Protein AF-A0A6G1RKK7-F1 (afdb_monomer_lite)

Secondary structure (DSSP, 8-state):
--TTHHHHHTTS---------------TTTHHHHHHHIIIIIIHHHHHHHHHHHHHTHHHHTT--HHHHHHHHHHHHHHHHHHHHHTSS---PPPP------------------------------TTGGG------------

Structure (mmCIF, N/CA/C/O backbone):
data_AF-A0A6G1RKK7-F1
#
_entry.id   AF-A0A6G1RKK7-F1
#
loop_
_atom_site.group_PDB
_atom_site.id
_atom_site.type_symbol
_atom_site.label_atom_id
_atom_site.label_alt_id
_atom_site.label_comp_id
_atom_site.label_asym_id
_atom_site.label_entity_id
_atom_site.label_seq_id
_atom_site.pdbx_PDB_ins_code
_atom_site.Cartn_x
_atom_site.Cartn_y
_atom_site.Cartn_z
_atom_site.occupancy
_atom_site.B_iso_or_equiv
_atom_site.auth_seq_id
_atom_site.auth_comp_id
_atom_site.auth_asym_id
_atom_site.auth_atom_id
_atom_site.pdbx_PDB_model_num
ATOM 1 N N . LEU A 1 1 ? -3.172 -19.083 5.653 1.00 78.69 1 LEU A N 1
ATOM 2 C CA . LEU A 1 1 ? -4.487 -19.683 5.349 1.00 78.69 1 LEU A CA 1
ATOM 3 C C . LEU A 1 1 ? -4.222 -21.003 4.643 1.00 78.69 1 LEU A C 1
ATOM 5 O O . LEU A 1 1 ? -3.331 -21.016 3.799 1.00 78.69 1 LEU A O 1
ATOM 9 N N . GLY A 1 2 ? -4.874 -22.088 5.069 1.00 88.50 2 GLY A N 1
ATOM 10 C CA . GLY A 1 2 ? -4.795 -23.386 4.382 1.00 88.50 2 GLY A CA 1
ATOM 11 C C . GLY A 1 2 ? -5.590 -23.373 3.076 1.00 88.50 2 GLY A C 1
ATOM 12 O O . GLY A 1 2 ? -6.233 -22.369 2.778 1.00 88.50 2 GLY A O 1
ATOM 13 N N . ASP A 1 3 ? -5.554 -24.461 2.313 1.00 91.81 3 ASP A N 1
ATOM 14 C CA . ASP A 1 3 ? -6.198 -24.518 0.993 1.00 91.81 3 ASP A CA 1
ATOM 15 C C . ASP A 1 3 ? -7.738 -24.420 1.070 1.00 91.81 3 ASP A C 1
ATOM 17 O O . ASP A 1 3 ? -8.344 -23.758 0.230 1.00 91.81 3 ASP A O 1
ATOM 21 N N . ASP A 1 4 ? -8.354 -24.915 2.151 1.00 89.75 4 ASP A N 1
ATOM 22 C CA . ASP A 1 4 ? -9.816 -24.907 2.374 1.00 89.75 4 ASP A CA 1
ATOM 23 C C . ASP A 1 4 ? -10.342 -23.599 3.008 1.00 89.75 4 ASP A C 1
ATOM 25 O O . ASP A 1 4 ? -11.423 -23.545 3.598 1.00 89.75 4 ASP A O 1
ATOM 29 N N . TRP A 1 5 ? -9.564 -22.513 2.955 1.00 89.19 5 TRP A N 1
ATOM 30 C CA . TRP A 1 5 ? -9.901 -21.267 3.656 1.00 89.19 5 TRP A CA 1
ATOM 31 C C . TRP A 1 5 ? -11.217 -20.630 3.191 1.00 89.19 5 TRP A C 1
ATOM 33 O O . TRP A 1 5 ? -11.853 -19.934 3.980 1.00 89.19 5 TRP A O 1
ATOM 43 N N . LEU A 1 6 ? -11.621 -20.859 1.937 1.00 88.69 6 LEU A N 1
ATOM 44 C CA . LEU A 1 6 ? -12.880 -20.350 1.390 1.00 88.69 6 LEU A CA 1
ATOM 45 C C . LEU A 1 6 ? -14.093 -20.997 2.062 1.00 88.69 6 LEU A C 1
ATOM 47 O O . LEU A 1 6 ? -15.026 -20.287 2.431 1.00 88.69 6 LEU A O 1
ATOM 51 N N . ASP A 1 7 ? -14.056 -22.312 2.275 1.00 89.31 7 ASP A N 1
ATOM 52 C CA . ASP A 1 7 ? -15.150 -23.047 2.916 1.00 89.31 7 ASP A CA 1
ATOM 53 C C . ASP A 1 7 ? -15.294 -22.642 4.387 1.00 89.31 7 ASP A C 1
ATOM 55 O O . ASP A 1 7 ? -16.402 -22.479 4.895 1.00 89.31 7 ASP A O 1
ATOM 59 N N . VAL A 1 8 ? -14.165 -22.391 5.057 1.00 84.56 8 VAL A N 1
ATOM 60 C CA . VAL A 1 8 ? -14.141 -21.864 6.429 1.00 84.56 8 VAL A CA 1
ATOM 61 C C . VAL A 1 8 ? -14.680 -20.429 6.485 1.00 84.56 8 VAL A C 1
ATOM 63 O O . VAL A 1 8 ? -15.420 -20.082 7.405 1.00 84.56 8 VAL A O 1
ATOM 66 N N . ALA A 1 9 ? -14.338 -19.590 5.503 1.00 84.50 9 ALA A N 1
ATOM 67 C CA . ALA A 1 9 ? -14.775 -18.196 5.444 1.00 84.50 9 ALA A CA 1
ATOM 68 C C . ALA A 1 9 ? -16.256 -18.034 5.059 1.00 84.50 9 ALA A C 1
ATOM 70 O O . ALA A 1 9 ? -16.835 -16.993 5.355 1.00 84.50 9 ALA A O 1
ATOM 71 N N . ALA A 1 10 ? -16.888 -19.047 4.454 1.00 82.25 10 ALA A N 1
ATOM 72 C CA . ALA A 1 10 ? -18.284 -18.993 4.012 1.00 82.25 10 ALA A CA 1
ATOM 73 C C . ALA A 1 10 ? -19.292 -18.712 5.148 1.00 82.25 10 ALA A C 1
ATOM 75 O O . ALA A 1 10 ? -20.396 -18.239 4.887 1.00 82.25 10 ALA A O 1
ATOM 76 N N . GLY A 1 11 ? -18.918 -18.987 6.403 1.00 84.50 11 GLY A N 1
ATOM 77 C CA . GLY A 1 11 ? -19.721 -18.677 7.591 1.00 84.50 11 GLY A CA 1
ATOM 78 C C . GLY A 1 11 ? -19.417 -17.327 8.259 1.00 84.50 11 GLY A C 1
ATOM 79 O O . GLY A 1 11 ? -20.034 -17.023 9.278 1.00 84.50 11 GLY A O 1
ATOM 80 N N . GLY A 1 12 ? -18.467 -16.539 7.742 1.00 83.69 12 GLY A N 1
ATOM 81 C CA . GLY A 1 12 ? -17.989 -15.287 8.341 1.00 83.69 12 GLY A CA 1
ATOM 82 C C . GLY A 1 12 ? -17.988 -14.095 7.370 1.00 83.69 12 GLY A C 1
ATOM 83 O O . GLY A 1 12 ? -18.383 -14.231 6.212 1.00 83.69 12 GLY A O 1
ATOM 84 N N . PRO A 1 13 ? -17.567 -12.899 7.825 1.00 84.44 13 PRO A N 1
ATOM 85 C CA . PRO A 1 13 ? -17.493 -11.717 6.972 1.00 84.44 13 PRO A CA 1
ATOM 86 C C . PRO A 1 13 ? -16.402 -11.881 5.904 1.00 84.44 13 PRO A C 1
ATOM 88 O O . PRO A 1 13 ? -15.227 -12.073 6.217 1.00 84.44 13 PRO A O 1
ATOM 91 N N . LEU A 1 14 ? -16.797 -11.771 4.635 1.00 87.50 14 LEU A N 1
ATOM 92 C CA . LEU A 1 14 ? -15.911 -11.817 3.474 1.00 87.50 14 LEU A CA 1
ATOM 93 C C . LEU A 1 14 ? -16.097 -10.548 2.639 1.00 87.50 14 LEU A C 1
ATOM 95 O O . LEU A 1 14 ? -17.222 -10.129 2.379 1.00 87.50 14 LEU A O 1
ATOM 99 N N . MET A 1 15 ? -14.990 -9.958 2.188 1.00 86.62 15 MET A N 1
ATOM 100 C CA . MET A 1 15 ? -14.991 -8.794 1.303 1.00 86.62 15 MET A CA 1
ATOM 101 C C . MET A 1 15 ? -14.092 -9.037 0.092 1.00 86.62 15 MET A C 1
ATOM 103 O O . MET A 1 15 ? -13.054 -9.692 0.192 1.00 86.62 15 MET A O 1
ATOM 107 N N . CYS A 1 16 ? -14.468 -8.457 -1.046 1.00 89.00 16 CYS A N 1
ATOM 108 C CA . CYS A 1 16 ? -13.686 -8.477 -2.278 1.00 89.00 16 CYS A CA 1
ATOM 109 C C . CYS A 1 16 ? -13.415 -7.042 -2.734 1.00 89.00 16 CYS A C 1
ATOM 111 O O . CYS A 1 16 ? -14.335 -6.236 -2.826 1.00 89.00 16 CYS A O 1
ATOM 113 N N . ALA A 1 17 ? -12.161 -6.731 -3.071 1.00 86.75 17 ALA A N 1
ATOM 114 C CA . ALA A 1 17 ? -11.783 -5.438 -3.636 1.00 86.75 17 ALA A CA 1
ATOM 115 C C . ALA A 1 17 ? -11.429 -5.585 -5.122 1.00 86.75 17 ALA A C 1
ATOM 117 O O . ALA A 1 17 ? -10.448 -6.244 -5.475 1.00 86.75 17 ALA A O 1
ATOM 118 N N . TYR A 1 18 ? -12.192 -4.929 -5.997 1.00 91.44 18 TYR A N 1
ATOM 119 C CA . TYR A 1 18 ? -11.935 -4.904 -7.438 1.00 91.44 18 TYR A CA 1
ATOM 120 C C . TYR A 1 18 ? -11.073 -3.690 -7.799 1.00 91.44 18 TYR A C 1
ATOM 122 O O . TYR A 1 18 ? -11.555 -2.564 -7.876 1.00 91.44 18 TYR A O 1
ATOM 130 N N . LYS A 1 19 ? -9.771 -3.915 -8.019 1.00 88.19 19 LYS A N 1
ATOM 131 C CA . LYS A 1 19 ? -8.808 -2.850 -8.350 1.00 88.19 19 LYS A CA 1
ATOM 132 C C . LYS A 1 19 ? -8.564 -2.801 -9.857 1.00 88.19 19 LYS A C 1
ATOM 134 O O . LYS A 1 19 ? -7.745 -3.555 -10.381 1.00 88.19 19 LYS A O 1
ATOM 139 N N . LEU A 1 20 ? -9.269 -1.909 -10.554 1.00 91.06 20 LEU A N 1
ATOM 140 C CA . LEU A 1 20 ? -9.027 -1.648 -11.973 1.00 91.06 20 LEU A CA 1
ATOM 141 C C . LEU A 1 20 ? -7.813 -0.726 -12.129 1.00 91.06 20 LEU A C 1
ATOM 143 O O . LEU A 1 20 ? -7.882 0.468 -11.845 1.00 91.06 20 LEU A O 1
ATOM 147 N N . CYS A 1 21 ? -6.696 -1.277 -12.594 1.00 87.88 21 CYS A N 1
ATOM 148 C CA . CYS A 1 21 ? -5.494 -0.500 -12.872 1.00 87.88 21 CYS A CA 1
ATOM 149 C C . CYS A 1 21 ? -5.347 -0.251 -14.366 1.00 87.88 21 CYS A C 1
ATOM 151 O O . CYS A 1 21 ? -5.398 -1.191 -15.155 1.00 87.88 21 CYS A O 1
ATOM 153 N N . LYS A 1 22 ? -5.081 1.000 -14.737 1.00 90.50 22 LYS A N 1
ATOM 154 C CA . LYS A 1 22 ? -4.656 1.379 -16.082 1.00 90.50 22 LYS A CA 1
ATOM 155 C C . LYS A 1 22 ? -3.268 1.999 -15.988 1.00 90.50 22 LYS A C 1
ATOM 157 O O . LYS A 1 22 ? -3.092 2.972 -15.259 1.00 90.50 22 LYS A O 1
ATOM 162 N N . VAL A 1 23 ? -2.307 1.439 -16.713 1.00 90.75 23 VAL A N 1
ATOM 163 C CA . VAL A 1 23 ? -0.978 2.033 -16.888 1.00 90.75 23 VAL A CA 1
ATOM 164 C C . VAL A 1 23 ? -0.922 2.661 -18.271 1.00 90.75 23 VAL A C 1
ATOM 166 O O . VAL A 1 23 ? -1.390 2.073 -19.242 1.00 90.75 23 VAL A O 1
ATOM 169 N N . GLU A 1 24 ? -0.372 3.865 -18.348 1.00 91.75 24 GLU A N 1
ATOM 170 C CA . GLU A 1 24 ? -0.133 4.558 -19.606 1.00 91.75 24 GLU A CA 1
ATOM 171 C C . GLU A 1 24 ? 1.297 5.096 -19.583 1.00 91.75 24 GLU A C 1
ATOM 173 O O . GLU A 1 24 ? 1.643 5.911 -18.727 1.00 91.75 24 GLU A O 1
ATOM 178 N N . PHE A 1 25 ? 2.141 4.608 -20.493 1.00 91.75 25 PHE A N 1
ATOM 179 C CA . PHE A 1 25 ? 3.540 5.015 -20.587 1.00 91.75 25 PHE A CA 1
ATOM 180 C C . PHE A 1 25 ? 3.882 5.442 -22.015 1.00 91.75 25 PHE A C 1
ATOM 182 O O . PHE A 1 25 ? 4.187 4.633 -22.890 1.00 91.75 25 PHE A O 1
ATOM 189 N N . ARG A 1 26 ? 3.844 6.753 -22.261 1.00 91.56 26 ARG A N 1
ATOM 190 C CA . ARG A 1 26 ? 4.082 7.325 -23.590 1.00 91.56 26 ARG A CA 1
ATOM 191 C C . ARG A 1 26 ? 5.566 7.585 -23.815 1.00 91.56 26 ARG A C 1
ATOM 193 O O . ARG A 1 26 ? 6.052 8.687 -23.582 1.00 91.56 26 ARG A O 1
ATOM 200 N N . TYR A 1 27 ? 6.270 6.570 -24.301 1.00 92.94 27 TYR A N 1
ATOM 201 C CA . TYR A 1 27 ? 7.669 6.696 -24.696 1.00 92.94 27 TYR A CA 1
ATOM 202 C C . TYR A 1 27 ? 7.971 5.844 -25.923 1.00 92.94 27 TYR A C 1
ATOM 204 O O . TYR A 1 27 ? 7.568 4.676 -26.013 1.00 92.94 27 TYR A O 1
ATOM 212 N N . TRP A 1 28 ? 8.690 6.434 -26.876 1.00 93.25 28 TRP A N 1
ATOM 213 C CA . TRP A 1 28 ? 8.976 5.779 -28.143 1.00 93.25 28 TRP A CA 1
ATOM 214 C C . TRP A 1 28 ? 9.838 4.526 -27.942 1.00 93.25 28 TRP A C 1
ATOM 216 O O . TRP A 1 28 ? 10.814 4.528 -27.197 1.00 93.25 28 TRP A O 1
ATOM 226 N N . GLY A 1 29 ? 9.441 3.431 -28.593 1.00 94.06 29 GLY A N 1
ATOM 227 C CA . GLY A 1 29 ? 10.187 2.170 -28.597 1.00 94.06 29 GLY A CA 1
ATOM 228 C C . GLY A 1 29 ? 10.112 1.331 -27.313 1.00 94.06 29 GLY A C 1
ATOM 229 O O . GLY A 1 29 ? 10.620 0.212 -27.317 1.00 94.06 29 GLY A O 1
ATOM 230 N N . MET A 1 30 ? 9.478 1.806 -26.230 1.00 94.38 30 MET A N 1
ATOM 231 C CA . MET A 1 30 ? 9.439 1.068 -24.950 1.00 94.38 30 MET A CA 1
ATOM 232 C C . MET A 1 30 ? 8.065 0.978 -24.275 1.00 94.38 30 MET A C 1
ATOM 234 O O . MET A 1 30 ? 7.962 0.291 -23.259 1.00 94.38 30 MET A O 1
ATOM 238 N N . GLN A 1 31 ? 7.022 1.606 -24.832 1.00 93.31 31 GLN A N 1
ATOM 239 C CA . GLN A 1 31 ? 5.669 1.641 -24.258 1.00 93.31 31 GLN A CA 1
ATOM 240 C C . GLN A 1 31 ? 5.193 0.274 -23.742 1.00 93.31 31 GLN A C 1
ATOM 242 O O . GLN A 1 31 ? 5.084 0.081 -22.535 1.00 93.31 31 GLN A O 1
ATOM 247 N N . SER A 1 32 ? 4.988 -0.704 -24.629 1.00 94.44 32 SER A N 1
ATOM 248 C CA . SER A 1 32 ? 4.383 -1.988 -24.249 1.00 94.44 32 SER A CA 1
ATOM 249 C C . SER A 1 32 ? 5.221 -2.767 -23.233 1.00 94.44 32 SER A C 1
ATOM 251 O O . SER A 1 32 ? 4.677 -3.367 -22.311 1.00 94.44 32 SER A O 1
ATOM 253 N N . LYS A 1 33 ? 6.555 -2.734 -23.369 1.00 94.94 33 LYS A N 1
ATOM 254 C CA . LYS A 1 33 ? 7.468 -3.438 -22.457 1.00 94.94 33 LYS A CA 1
ATOM 255 C C . LYS A 1 33 ? 7.394 -2.860 -21.044 1.00 94.94 33 LYS A C 1
ATOM 257 O O . LYS A 1 33 ? 7.376 -3.617 -20.076 1.00 94.94 33 LYS A O 1
ATOM 262 N N . ILE A 1 34 ? 7.346 -1.534 -20.927 1.00 95.94 34 ILE A N 1
ATOM 263 C CA . ILE A 1 34 ? 7.295 -0.851 -19.633 1.00 95.94 34 ILE A CA 1
ATOM 264 C C . ILE A 1 34 ? 5.892 -0.927 -19.028 1.00 95.94 34 ILE A C 1
ATOM 266 O O . ILE A 1 34 ? 5.776 -1.254 -17.850 1.00 95.94 34 ILE A O 1
ATOM 270 N N . GLU A 1 35 ? 4.827 -0.726 -19.809 1.00 94.75 35 GLU A N 1
ATOM 271 C CA . GLU A 1 35 ? 3.446 -0.877 -19.325 1.00 94.75 35 GLU A CA 1
ATOM 272 C C . GLU A 1 35 ? 3.210 -2.284 -18.764 1.00 94.75 35 GLU A C 1
ATOM 274 O O . GLU A 1 35 ? 2.710 -2.435 -17.647 1.00 94.75 35 GLU A O 1
ATOM 279 N N . GLN A 1 36 ? 3.652 -3.320 -19.485 1.00 94.38 36 GLN A N 1
ATOM 280 C CA . GLN A 1 36 ? 3.526 -4.700 -19.026 1.00 94.38 36 GLN A CA 1
ATOM 281 C C . GLN A 1 36 ? 4.368 -4.975 -17.775 1.00 94.38 36 GLN A C 1
ATOM 283 O O . GLN A 1 36 ? 3.886 -5.605 -16.832 1.00 94.38 36 GLN A O 1
ATOM 288 N N . PHE A 1 37 ? 5.595 -4.450 -17.711 1.00 95.25 37 PHE A N 1
ATOM 289 C CA . PHE A 1 37 ? 6.423 -4.552 -16.511 1.00 95.25 37 PHE A CA 1
ATOM 290 C C . PHE A 1 37 ? 5.752 -3.905 -15.290 1.00 95.25 37 PHE A C 1
ATOM 292 O O . PHE A 1 37 ? 5.709 -4.511 -14.217 1.00 95.25 37 PHE A O 1
ATOM 299 N N . ILE A 1 38 ? 5.188 -2.704 -15.437 1.00 94.50 38 ILE A N 1
ATOM 300 C CA . ILE A 1 38 ? 4.498 -2.009 -14.343 1.00 94.50 38 ILE A CA 1
ATOM 301 C C . ILE A 1 38 ? 3.282 -2.816 -13.886 1.00 94.50 38 ILE A C 1
ATOM 303 O O . ILE A 1 38 ? 3.085 -2.970 -12.683 1.00 94.50 38 ILE A O 1
ATOM 307 N N . HIS A 1 39 ? 2.502 -3.382 -14.807 1.00 92.12 39 HIS A N 1
ATOM 308 C CA . HIS A 1 39 ? 1.362 -4.226 -14.452 1.00 92.12 39 HIS A CA 1
ATOM 309 C C . HIS A 1 39 ? 1.775 -5.495 -13.691 1.00 92.12 39 HIS A C 1
ATOM 311 O O . HIS A 1 39 ? 1.272 -5.752 -12.591 1.00 92.12 39 HIS A O 1
ATOM 317 N N . ASP A 1 40 ? 2.695 -6.284 -14.248 1.00 90.44 40 ASP A N 1
ATOM 318 C CA . ASP A 1 40 ? 2.997 -7.626 -13.740 1.00 90.44 40 ASP A CA 1
ATOM 319 C C . ASP A 1 40 ? 3.990 -7.635 -12.577 1.00 90.44 40 ASP A C 1
ATOM 321 O O . ASP A 1 40 ? 3.905 -8.484 -11.682 1.00 90.44 40 ASP A O 1
ATOM 325 N N . VAL A 1 41 ? 4.935 -6.695 -12.560 1.00 91.12 41 VAL A N 1
ATOM 326 C CA . VAL A 1 41 ? 5.976 -6.620 -11.529 1.00 91.12 41 VAL A CA 1
ATOM 327 C C . VAL A 1 41 ? 5.672 -5.540 -10.507 1.00 91.12 41 VAL A C 1
ATOM 329 O O . VAL A 1 41 ? 5.801 -5.813 -9.316 1.00 91.12 41 VAL A O 1
ATOM 332 N N . GLY A 1 42 ? 5.261 -4.352 -10.946 1.00 90.25 42 GLY A N 1
ATOM 333 C CA . GLY A 1 42 ? 4.939 -3.247 -10.047 1.00 90.25 42 GLY A CA 1
ATOM 334 C C . GLY A 1 42 ? 3.639 -3.509 -9.294 1.00 90.25 42 GLY A C 1
ATOM 335 O O . GLY A 1 42 ? 3.639 -3.901 -8.129 1.00 90.25 42 GLY A O 1
ATOM 336 N N . LEU A 1 43 ? 2.515 -3.334 -9.981 1.00 92.19 43 LEU A N 1
ATOM 337 C CA . LEU A 1 43 ? 1.186 -3.319 -9.383 1.00 92.19 43 LEU A CA 1
ATOM 338 C C . LEU A 1 43 ? 0.812 -4.672 -8.785 1.00 92.19 43 LEU A C 1
ATOM 340 O O . LEU A 1 43 ? 0.524 -4.749 -7.591 1.00 92.19 43 LEU A O 1
ATOM 344 N N . ARG A 1 44 ? 0.869 -5.756 -9.570 1.00 90.75 44 ARG A N 1
ATOM 345 C CA . ARG A 1 44 ? 0.433 -7.083 -9.107 1.00 90.75 44 ARG A CA 1
ATOM 346 C C . ARG A 1 44 ? 1.187 -7.531 -7.854 1.00 90.75 44 ARG A C 1
ATOM 348 O O . ARG A 1 44 ? 0.568 -7.972 -6.886 1.00 90.75 44 ARG A O 1
ATOM 355 N N . LYS A 1 45 ? 2.521 -7.417 -7.848 1.00 91.44 45 LYS A N 1
ATOM 356 C CA . LYS A 1 45 ? 3.333 -7.886 -6.713 1.00 91.44 45 LYS A CA 1
ATOM 357 C C . LYS A 1 45 ? 3.191 -6.983 -5.493 1.00 91.44 45 LYS A C 1
ATOM 359 O O . LYS A 1 45 ? 3.136 -7.507 -4.383 1.00 91.44 45 LYS A O 1
ATOM 364 N N . VAL A 1 46 ? 3.139 -5.661 -5.676 1.00 93.69 46 VAL A N 1
ATOM 365 C CA . VAL A 1 46 ? 2.949 -4.717 -4.563 1.00 93.69 46 VAL A CA 1
ATOM 366 C C . VAL A 1 46 ? 1.583 -4.923 -3.925 1.00 93.69 46 VAL A C 1
ATOM 368 O O . VAL A 1 46 ? 1.511 -5.089 -2.712 1.00 93.69 46 VAL A O 1
ATOM 371 N N . MET A 1 47 ? 0.517 -5.018 -4.724 1.00 94.00 47 MET A N 1
ATOM 372 C CA . MET A 1 47 ? -0.824 -5.279 -4.204 1.00 94.00 47 MET A CA 1
ATOM 373 C C . MET A 1 47 ? -0.876 -6.594 -3.436 1.00 94.00 47 MET A C 1
ATOM 375 O O . MET A 1 47 ? -1.376 -6.613 -2.317 1.00 94.00 47 MET A O 1
ATOM 379 N N . LEU A 1 48 ? -0.339 -7.685 -3.987 1.00 92.75 48 LEU A N 1
ATOM 380 C CA . LEU A 1 48 ? -0.352 -8.974 -3.294 1.00 92.75 48 LEU A CA 1
ATOM 381 C C . LEU A 1 48 ? 0.380 -8.909 -1.947 1.00 92.75 48 LEU A C 1
ATOM 383 O O . LEU A 1 48 ? -0.116 -9.438 -0.954 1.00 92.75 48 LEU A O 1
ATOM 387 N N . ARG A 1 49 ? 1.549 -8.261 -1.901 1.00 93.44 49 ARG A N 1
ATOM 388 C CA . ARG A 1 49 ? 2.311 -8.099 -0.656 1.00 93.44 49 ARG A CA 1
ATOM 389 C C . ARG A 1 49 ? 1.559 -7.242 0.356 1.00 93.44 49 ARG A C 1
ATOM 391 O O . ARG A 1 49 ? 1.419 -7.673 1.494 1.00 93.44 49 ARG A O 1
ATOM 398 N N . ALA A 1 50 ? 1.010 -6.111 -0.076 1.00 93.44 50 ALA A N 1
ATOM 399 C CA . ALA A 1 50 ? 0.252 -5.212 0.784 1.00 93.44 50 ALA A CA 1
ATOM 400 C C . ALA A 1 50 ? -0.975 -5.899 1.405 1.00 93.44 50 ALA A C 1
ATOM 402 O O . ALA A 1 50 ? -1.187 -5.772 2.603 1.00 93.44 50 ALA A O 1
ATOM 403 N N . HIS A 1 51 ? -1.747 -6.691 0.646 1.00 93.44 51 HIS A N 1
ATOM 404 C CA . HIS A 1 51 ? -2.897 -7.406 1.223 1.00 93.44 51 HIS A CA 1
ATOM 405 C C . HIS A 1 51 ? -2.475 -8.502 2.202 1.00 93.44 51 HIS A C 1
ATOM 407 O O . HIS A 1 51 ? -3.153 -8.712 3.200 1.00 93.44 51 HIS A O 1
ATOM 413 N N . ARG A 1 52 ? -1.350 -9.189 1.955 1.00 94.50 52 ARG A N 1
ATOM 414 C CA . ARG A 1 52 ? -0.810 -10.149 2.931 1.00 94.50 52 ARG A CA 1
ATOM 415 C C . ARG A 1 52 ? -0.395 -9.450 4.222 1.00 94.50 52 ARG A C 1
ATOM 417 O O . ARG A 1 52 ? -0.680 -9.972 5.289 1.00 94.50 52 ARG A O 1
ATOM 424 N N . GLN A 1 53 ? 0.242 -8.284 4.125 1.00 95.31 53 GLN A N 1
ATOM 425 C CA . GLN A 1 53 ? 0.608 -7.485 5.295 1.00 95.31 53 GLN A CA 1
ATOM 426 C C . GLN A 1 53 ? -0.633 -7.009 6.051 1.00 95.31 53 GLN A C 1
ATOM 428 O O . GLN A 1 53 ? -0.742 -7.272 7.239 1.00 95.31 53 GLN A O 1
ATOM 433 N N . ALA A 1 54 ? -1.603 -6.417 5.351 1.00 91.69 54 ALA A N 1
ATOM 434 C CA . ALA A 1 54 ? -2.862 -5.976 5.948 1.00 91.69 54 ALA A CA 1
ATOM 435 C C . ALA A 1 54 ? -3.616 -7.122 6.638 1.00 91.69 54 ALA A C 1
ATOM 437 O O . ALA A 1 54 ? -4.189 -6.925 7.705 1.00 91.69 54 ALA A O 1
ATOM 438 N N . TRP A 1 55 ? -3.577 -8.326 6.052 1.00 89.94 55 TRP A N 1
ATOM 439 C CA . TRP A 1 55 ? -4.153 -9.519 6.665 1.00 89.94 55 TRP A CA 1
ATOM 440 C C . TRP A 1 55 ? -3.450 -9.892 7.971 1.00 89.94 55 TRP A C 1
ATOM 442 O O . TRP A 1 55 ? -4.127 -10.217 8.941 1.00 89.94 55 TRP A O 1
ATOM 452 N N . CYS A 1 56 ? -2.114 -9.861 7.990 1.00 91.88 56 CYS A N 1
ATOM 453 C CA . CYS A 1 56 ? -1.320 -10.180 9.176 1.00 91.88 56 CYS A CA 1
ATOM 454 C C . CYS A 1 56 ? -1.405 -9.119 10.279 1.00 91.88 56 CYS A C 1
ATOM 456 O O . CYS A 1 56 ? -1.127 -9.467 11.414 1.00 91.88 56 CYS A O 1
ATOM 458 N N . TRP A 1 57 ? -1.756 -7.875 9.946 1.00 91.75 57 TRP A N 1
ATOM 459 C CA . TRP A 1 57 ? -1.914 -6.766 10.896 1.00 91.75 57 TRP A CA 1
ATOM 460 C C . TRP A 1 57 ? -3.361 -6.556 11.354 1.00 91.75 57 TRP A C 1
ATOM 462 O O . TRP A 1 57 ? -3.666 -5.517 11.925 1.00 91.75 57 TRP A O 1
ATOM 472 N N . GLN A 1 58 ? -4.279 -7.486 11.062 1.00 90.50 58 GLN A N 1
ATOM 473 C CA . GLN A 1 58 ? -5.703 -7.327 11.389 1.00 90.50 58 GLN A CA 1
ATOM 474 C C . GLN A 1 58 ? -5.959 -6.995 12.857 1.00 90.50 58 GLN A C 1
ATOM 476 O O . GLN A 1 58 ? -6.729 -6.089 13.151 1.00 90.50 58 GLN A O 1
ATOM 481 N N . ASP A 1 59 ? -5.267 -7.680 13.756 1.00 91.88 59 ASP A N 1
ATOM 482 C CA . ASP A 1 59 ? -5.3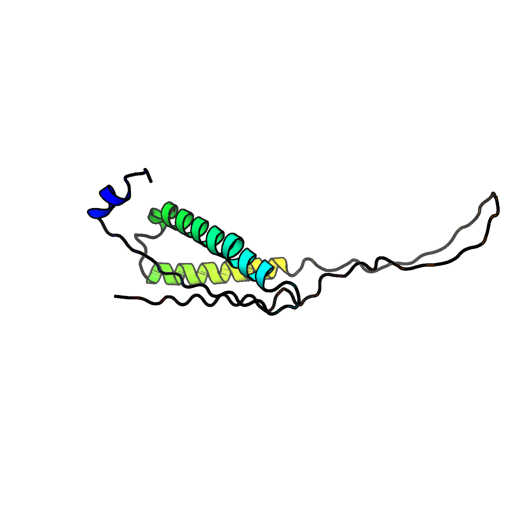47 -7.487 15.201 1.00 91.88 59 ASP A CA 1
ATOM 483 C C . ASP A 1 59 ? -4.951 -6.077 15.661 1.00 91.88 59 ASP A C 1
ATOM 485 O O . ASP A 1 59 ? -5.405 -5.629 16.709 1.00 91.88 59 ASP A O 1
ATOM 489 N N . GLU A 1 60 ? -4.152 -5.354 14.877 1.00 92.38 60 GLU A N 1
ATOM 490 C CA . GLU A 1 60 ? -3.733 -3.991 15.208 1.00 92.38 60 GLU A CA 1
ATOM 491 C C . GLU A 1 60 ? -4.801 -2.940 14.867 1.00 92.38 60 GLU A C 1
ATOM 493 O O . GLU A 1 60 ? -4.792 -1.857 15.452 1.00 92.38 60 GLU A O 1
ATOM 498 N N . TRP A 1 61 ? -5.714 -3.225 13.927 1.00 90.06 61 TRP A N 1
ATOM 499 C CA . TRP A 1 61 ? -6.655 -2.219 13.415 1.00 90.06 61 TRP A CA 1
ATOM 500 C C . TRP A 1 61 ? -8.140 -2.556 13.568 1.00 90.06 61 TRP A C 1
ATOM 502 O O . TRP A 1 61 ? -8.953 -1.637 13.481 1.00 90.06 61 TRP A O 1
ATOM 512 N N . THR A 1 62 ? -8.534 -3.814 13.804 1.00 90.19 62 THR A N 1
ATOM 513 C CA . THR A 1 62 ? -9.962 -4.197 13.854 1.00 90.19 62 THR A CA 1
ATOM 514 C C . THR A 1 62 ? -10.760 -3.502 14.954 1.00 90.19 62 THR A C 1
ATOM 516 O O . THR A 1 62 ? -11.961 -3.305 14.785 1.00 90.19 62 THR A O 1
ATOM 519 N N . ASP A 1 63 ? -10.100 -3.106 16.041 1.00 94.38 63 ASP A N 1
ATOM 520 C CA . ASP A 1 63 ? -10.744 -2.485 17.203 1.00 94.38 63 ASP A CA 1
ATOM 521 C C . ASP A 1 63 ? -10.615 -0.949 17.225 1.00 94.38 63 ASP A C 1
ATOM 523 O O . ASP A 1 63 ? -11.076 -0.301 18.166 1.00 94.38 63 ASP A O 1
ATOM 527 N N . LEU A 1 64 ? -10.002 -0.346 16.198 1.00 94.00 64 LEU A N 1
ATOM 528 C CA . LEU A 1 64 ? -9.831 1.104 16.123 1.00 94.00 64 LEU A CA 1
ATOM 529 C C . LEU A 1 64 ? -11.135 1.808 15.748 1.00 94.00 64 LEU A C 1
ATOM 531 O O . LEU A 1 64 ? -11.875 1.388 14.855 1.00 94.00 64 LEU A O 1
ATOM 535 N N . THR A 1 65 ? -11.387 2.949 16.386 1.00 97.25 65 THR A N 1
ATOM 536 C CA . THR A 1 65 ? -12.456 3.853 15.963 1.00 97.25 65 THR A CA 1
ATOM 537 C C . THR A 1 65 ? -11.996 4.718 14.788 1.00 97.25 65 THR A C 1
ATOM 539 O O . THR A 1 65 ? -10.806 4.934 14.565 1.00 97.25 65 THR A O 1
ATOM 542 N N . MET A 1 66 ? -12.944 5.302 14.048 1.00 96.12 66 MET A N 1
ATOM 543 C CA . MET A 1 66 ? -12.610 6.271 12.992 1.00 96.12 66 MET A CA 1
ATOM 544 C C . MET A 1 66 ? -11.854 7.501 13.516 1.00 96.12 66 MET A C 1
ATOM 546 O O . MET A 1 66 ? -11.165 8.157 12.739 1.00 96.12 66 MET A O 1
ATOM 550 N N . GLU A 1 67 ? -11.995 7.836 14.801 1.00 97.81 67 GLU A N 1
ATOM 551 C CA . GLU A 1 67 ? -11.240 8.924 15.425 1.00 97.81 67 GLU A CA 1
ATOM 552 C C . GLU A 1 67 ? -9.776 8.527 15.654 1.00 97.81 67 GLU A C 1
ATOM 554 O O . GLU A 1 67 ? -8.881 9.288 15.292 1.00 97.81 67 GLU A O 1
ATOM 559 N N . ASP A 1 68 ? -9.525 7.305 16.135 1.00 97.06 68 ASP A N 1
ATOM 560 C CA . ASP A 1 68 ? -8.164 6.772 16.290 1.00 97.06 68 ASP A CA 1
ATOM 561 C C . ASP A 1 68 ? -7.440 6.704 14.938 1.00 97.06 68 ASP A C 1
ATOM 563 O O . ASP A 1 68 ? -6.273 7.078 14.830 1.00 97.06 68 ASP A O 1
ATOM 567 N N . ILE A 1 69 ? -8.155 6.297 13.878 1.00 95.94 69 ILE A N 1
ATOM 568 C CA . ILE A 1 69 ? -7.617 6.265 12.509 1.00 95.94 69 ILE A CA 1
ATOM 569 C C . ILE A 1 69 ? -7.185 7.668 12.060 1.00 95.94 69 ILE A C 1
ATOM 571 O O . ILE A 1 69 ? -6.087 7.821 11.530 1.00 95.94 69 ILE A O 1
ATOM 575 N N . ARG A 1 70 ? -7.998 8.705 12.303 1.00 97.50 70 ARG A N 1
ATOM 576 C CA . ARG A 1 70 ? -7.656 10.091 11.928 1.00 97.50 70 ARG A CA 1
ATOM 577 C C . ARG A 1 70 ? -6.416 10.602 12.654 1.00 97.50 70 ARG A C 1
ATOM 579 O O . ARG A 1 70 ? -5.567 11.237 12.031 1.00 97.50 70 ARG A O 1
ATOM 586 N N . GLN A 1 71 ? -6.297 10.315 13.949 1.00 97.69 71 GLN A N 1
ATOM 587 C CA . GLN A 1 71 ? -5.119 10.692 14.735 1.00 97.69 71 GLN A CA 1
ATOM 588 C C . GLN A 1 71 ? -3.869 9.963 14.228 1.00 97.69 71 GLN A C 1
ATOM 590 O O . GLN A 1 71 ? -2.830 10.588 14.010 1.00 97.69 71 GLN A O 1
ATOM 595 N N . LEU A 1 72 ? -3.986 8.663 13.940 1.00 96.44 72 LEU A N 1
ATOM 596 C CA . LEU A 1 72 ? -2.900 7.866 13.373 1.00 96.44 72 LEU A CA 1
ATOM 597 C C . LEU A 1 72 ? -2.454 8.382 11.994 1.00 96.44 72 LEU A C 1
ATOM 599 O O . LEU A 1 72 ? -1.253 8.432 11.713 1.00 96.44 72 LEU A O 1
ATOM 603 N N . GLU A 1 73 ? -3.394 8.784 11.133 1.00 96.94 73 GLU A N 1
ATOM 604 C CA . GLU A 1 73 ? -3.106 9.406 9.836 1.00 96.94 73 GLU A CA 1
ATOM 605 C C . GLU A 1 73 ? -2.337 10.726 9.999 1.00 96.94 73 GLU A C 1
ATOM 607 O O . GLU A 1 73 ? -1.333 10.932 9.309 1.00 96.94 73 GLU A O 1
ATOM 612 N N . GLU A 1 74 ? -2.748 11.591 10.935 1.00 97.69 74 GLU A N 1
ATOM 613 C CA . GLU A 1 74 ? -2.070 12.862 11.224 1.00 97.69 74 GLU A CA 1
ATOM 614 C C . GLU A 1 74 ? -0.641 12.637 11.742 1.00 97.69 74 GLU A C 1
ATOM 616 O O . GLU A 1 74 ? 0.323 13.224 11.231 1.00 97.69 74 GLU A O 1
ATOM 621 N N . GLU A 1 75 ? -0.473 11.744 12.718 1.00 97.44 75 GLU A N 1
ATOM 622 C CA . GLU A 1 75 ? 0.837 11.402 13.267 1.00 97.44 75 GLU A CA 1
ATOM 623 C C . GLU A 1 75 ? 1.761 10.805 12.204 1.00 97.44 75 GLU A C 1
ATOM 625 O O . GLU A 1 75 ? 2.931 11.195 12.097 1.00 97.44 75 GLU A O 1
ATOM 630 N N . THR A 1 76 ? 1.236 9.893 11.383 1.0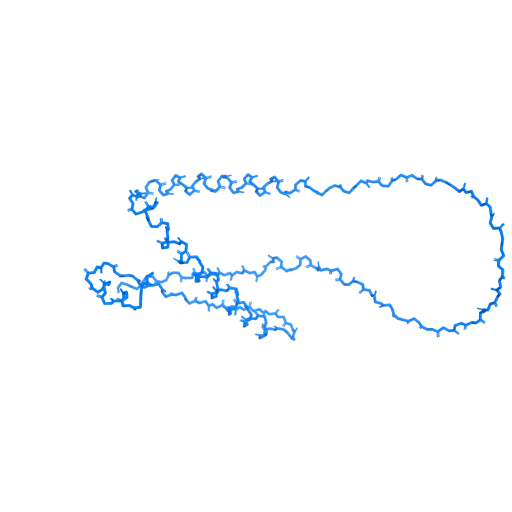0 96.81 76 THR A N 1
ATOM 631 C CA . THR A 1 76 ? 1.980 9.251 10.295 1.00 96.81 76 THR A CA 1
ATOM 632 C C . THR A 1 76 ? 2.390 10.266 9.239 1.00 96.81 76 THR A C 1
ATOM 634 O O . THR A 1 76 ? 3.556 10.278 8.836 1.00 96.81 76 THR A O 1
ATOM 637 N N . ALA A 1 77 ? 1.483 11.158 8.832 1.00 96.56 77 ALA A N 1
ATOM 638 C CA . ALA A 1 77 ? 1.782 12.226 7.885 1.00 96.56 77 ALA A CA 1
ATOM 639 C C . ALA A 1 77 ? 2.901 13.136 8.413 1.00 96.56 77 ALA A C 1
ATOM 641 O O . ALA A 1 77 ? 3.877 13.398 7.703 1.00 96.56 77 ALA A O 1
ATOM 642 N N . ARG A 1 78 ? 2.824 13.544 9.688 1.00 96.69 78 ARG A N 1
ATOM 643 C CA . ARG A 1 78 ? 3.863 14.347 10.347 1.00 96.69 78 ARG A CA 1
ATOM 644 C C . ARG A 1 78 ? 5.208 13.621 10.373 1.00 96.69 78 ARG A C 1
ATOM 646 O O . ARG A 1 78 ? 6.235 14.213 10.037 1.00 96.69 78 ARG A O 1
ATOM 653 N N . MET A 1 79 ? 5.231 12.351 10.778 1.00 95.88 79 MET A N 1
ATOM 654 C CA . MET A 1 79 ? 6.459 11.552 10.843 1.00 95.88 79 MET A CA 1
ATOM 655 C C . MET A 1 79 ? 7.081 11.329 9.463 1.00 95.88 79 MET A C 1
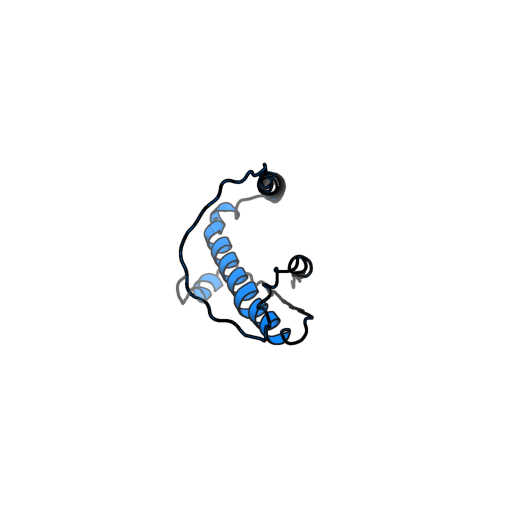ATOM 657 O O . MET A 1 79 ? 8.304 11.413 9.322 1.00 95.88 79 MET A O 1
ATOM 661 N N . LEU A 1 80 ? 6.258 11.061 8.448 1.00 95.81 80 LEU A N 1
ATOM 662 C CA . LEU A 1 80 ? 6.708 10.878 7.073 1.00 95.81 80 LEU A CA 1
ATOM 663 C C . LEU A 1 80 ? 7.333 12.168 6.532 1.00 95.81 80 LEU A C 1
ATOM 665 O O . LEU A 1 80 ? 8.459 12.125 6.042 1.00 95.81 80 LEU A O 1
ATOM 669 N N . ALA A 1 81 ? 6.669 13.313 6.717 1.00 94.56 81 ALA A N 1
ATOM 670 C CA . ALA A 1 81 ? 7.194 14.616 6.313 1.00 94.56 81 ALA A CA 1
ATOM 671 C C . ALA A 1 81 ? 8.563 14.909 6.953 1.00 94.56 81 ALA A C 1
ATOM 673 O O . ALA A 1 81 ? 9.503 15.303 6.265 1.00 94.56 81 ALA A O 1
ATOM 674 N N . GLN A 1 82 ? 8.716 14.640 8.255 1.00 95.06 82 GLN A N 1
ATOM 675 C CA . GLN A 1 82 ? 9.991 14.822 8.958 1.00 95.06 82 GLN A CA 1
ATOM 676 C C . GLN A 1 82 ? 11.103 13.911 8.424 1.00 95.06 82 GLN A C 1
ATOM 678 O O . GLN A 1 82 ? 12.249 14.344 8.313 1.00 95.06 82 GLN A O 1
ATOM 683 N N . LYS A 1 83 ? 10.795 12.646 8.116 1.00 94.38 83 LYS A N 1
ATOM 684 C CA . LYS A 1 83 ? 11.777 11.704 7.555 1.00 94.38 83 LYS A CA 1
ATOM 685 C C . LYS A 1 83 ? 12.213 12.109 6.150 1.00 94.38 83 LYS A C 1
ATOM 687 O O . LYS A 1 83 ? 13.396 12.011 5.845 1.00 94.38 83 LYS A O 1
ATOM 692 N N . MET A 1 84 ? 11.281 12.583 5.324 1.00 92.69 84 MET A N 1
ATOM 693 C CA . MET A 1 84 ? 11.582 13.036 3.964 1.00 92.69 84 MET A CA 1
ATOM 694 C C . MET A 1 84 ? 12.419 14.319 3.969 1.00 92.69 84 MET A C 1
ATOM 696 O O . MET A 1 84 ? 13.381 14.399 3.215 1.00 92.69 84 MET A O 1
ATOM 700 N N . ALA A 1 85 ? 12.129 15.267 4.868 1.00 89.50 85 ALA A N 1
ATOM 701 C CA . ALA A 1 85 ? 12.935 16.480 5.029 1.00 89.50 85 ALA A CA 1
ATOM 702 C C . ALA A 1 85 ? 14.391 16.162 5.418 1.00 89.50 85 ALA A C 1
ATOM 704 O O . ALA A 1 85 ? 15.317 16.668 4.801 1.00 89.50 85 ALA A O 1
ATOM 705 N N . LYS A 1 86 ? 14.603 15.241 6.369 1.00 78.06 86 LYS A N 1
ATOM 706 C CA . LYS A 1 86 ? 15.949 14.822 6.810 1.00 78.06 86 LYS A CA 1
ATOM 707 C C . LYS A 1 86 ? 16.773 14.110 5.731 1.00 78.06 86 LYS A C 1
ATOM 709 O O . LYS A 1 86 ? 17.984 14.002 5.875 1.00 78.06 86 LYS A O 1
ATOM 714 N N . CYS A 1 87 ? 16.131 13.584 4.690 1.00 69.94 87 CYS A N 1
ATOM 715 C CA . CYS A 1 87 ? 16.812 12.895 3.596 1.00 69.94 87 CYS A CA 1
ATOM 716 C C . CYS A 1 87 ? 17.312 13.862 2.502 1.00 69.94 87 CYS A C 1
ATOM 718 O O . CYS A 1 87 ? 18.092 13.442 1.654 1.00 69.94 87 CYS A O 1
ATOM 720 N N . GLY A 1 88 ? 16.871 15.128 2.508 1.00 60.81 88 GLY A N 1
ATOM 721 C CA . GLY A 1 88 ? 17.210 16.126 1.486 1.00 60.81 88 GLY A CA 1
ATOM 722 C C . GLY A 1 88 ? 18.514 16.900 1.715 1.00 60.81 88 GLY A C 1
ATOM 723 O O . GLY A 1 88 ? 18.989 17.541 0.787 1.00 60.81 88 GLY A O 1
ATOM 724 N N . ASP A 1 89 ? 19.117 16.821 2.905 1.00 53.69 89 ASP A N 1
ATOM 725 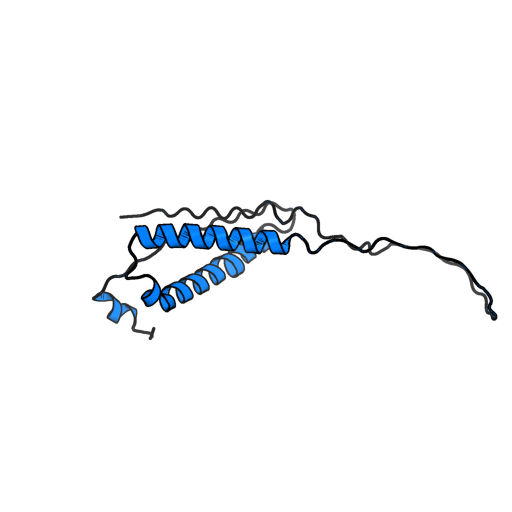C CA . ASP A 1 89 ? 20.267 17.659 3.296 1.00 53.69 89 ASP A CA 1
ATOM 726 C C . ASP A 1 89 ? 21.644 16.977 3.102 1.00 53.69 89 ASP A C 1
ATOM 728 O O . ASP A 1 89 ? 22.649 17.425 3.651 1.00 53.69 89 ASP A O 1
ATOM 732 N N . ALA A 1 90 ? 21.717 15.869 2.354 1.00 53.31 90 ALA A N 1
ATOM 733 C CA . ALA A 1 90 ? 22.934 15.057 2.196 1.00 53.31 90 ALA A CA 1
ATOM 734 C C . ALA A 1 90 ? 23.675 15.249 0.853 1.00 53.31 90 ALA A C 1
ATOM 736 O O . ALA A 1 90 ? 24.432 14.365 0.453 1.00 53.31 90 ALA A O 1
ATOM 737 N N . GLU A 1 91 ? 23.495 16.381 0.167 1.00 50.72 91 GLU A N 1
ATOM 738 C CA . GLU A 1 91 ? 24.243 16.709 -1.056 1.00 50.72 91 GLU A CA 1
ATOM 739 C C . GLU A 1 91 ? 24.854 18.119 -0.979 1.00 50.72 91 GLU A C 1
ATOM 741 O O . GLU A 1 91 ? 24.265 19.107 -1.402 1.00 50.72 91 GLU A O 1
ATOM 746 N N . GLU A 1 92 ? 26.063 18.204 -0.422 1.00 36.22 92 GLU A N 1
ATOM 747 C CA . GLU A 1 92 ? 26.992 19.327 -0.607 1.00 36.22 92 GLU A CA 1
ATOM 748 C C . GLU A 1 92 ? 28.341 18.713 -1.033 1.00 36.22 92 GLU A C 1
ATOM 750 O O . GLU A 1 92 ? 28.992 18.037 -0.226 1.00 36.22 92 GLU A O 1
ATOM 755 N N . PRO A 1 93 ? 28.752 18.832 -2.310 1.00 48.00 93 PRO A N 1
ATOM 756 C CA . PRO A 1 93 ? 30.052 18.349 -2.756 1.00 48.00 93 PRO A CA 1
ATOM 757 C C . PRO A 1 93 ? 31.159 19.286 -2.239 1.00 48.00 93 PRO A C 1
ATOM 759 O O . PRO A 1 93 ? 31.077 20.495 -2.458 1.00 48.00 93 PRO A O 1
ATOM 762 N N . PRO A 1 94 ? 32.230 18.781 -1.591 1.00 40.91 94 PRO A N 1
ATOM 763 C CA . PRO A 1 94 ? 33.301 19.646 -1.119 1.00 40.91 94 PRO A CA 1
ATOM 764 C C . PRO A 1 94 ? 34.015 20.306 -2.306 1.00 40.91 94 PRO A C 1
ATOM 766 O O . PRO A 1 94 ? 34.578 19.644 -3.180 1.00 40.91 94 PRO A O 1
ATOM 769 N N . ALA A 1 95 ? 33.964 21.637 -2.308 1.00 40.62 95 ALA A N 1
ATOM 770 C CA . ALA A 1 95 ? 34.577 22.521 -3.282 1.00 40.62 95 ALA A CA 1
ATOM 771 C C . ALA A 1 95 ? 36.093 22.294 -3.428 1.00 40.62 95 ALA A C 1
ATOM 773 O O . ALA A 1 95 ? 36.827 22.101 -2.457 1.00 40.62 95 ALA A O 1
ATOM 774 N N . ALA A 1 96 ? 36.545 22.363 -4.679 1.00 46.12 96 ALA A N 1
ATOM 775 C CA . ALA A 1 96 ? 37.931 22.256 -5.110 1.00 46.12 96 ALA A CA 1
ATOM 776 C C . ALA A 1 96 ? 38.881 23.251 -4.408 1.00 46.12 96 ALA A C 1
ATOM 778 O O . ALA A 1 96 ? 38.556 24.424 -4.228 1.00 46.12 96 ALA A O 1
ATOM 779 N N . GLY A 1 97 ? 40.101 22.789 -4.109 1.00 32.28 97 GLY A N 1
ATOM 780 C CA . GLY A 1 97 ? 41.253 23.603 -3.697 1.00 32.28 97 GLY A CA 1
ATOM 781 C C . GLY A 1 97 ? 42.527 23.221 -4.481 1.00 32.28 97 GLY A C 1
ATOM 782 O O . GLY A 1 97 ? 42.583 22.118 -5.021 1.00 32.28 97 GLY A O 1
ATOM 783 N N . PRO A 1 98 ? 43.519 24.126 -4.610 1.00 39.47 98 PRO A N 1
ATOM 784 C CA . PRO A 1 98 ? 44.325 24.300 -5.827 1.00 39.47 98 PRO A CA 1
ATOM 785 C C . PRO A 1 98 ? 45.665 23.530 -5.880 1.00 39.47 98 PRO A C 1
ATOM 787 O O . PRO A 1 98 ? 46.251 23.183 -4.859 1.00 39.47 98 PRO A O 1
ATOM 790 N N . SER A 1 99 ? 46.154 23.332 -7.114 1.00 41.03 99 SER A N 1
ATOM 791 C CA . SER A 1 99 ? 47.472 22.788 -7.524 1.00 41.03 99 SER A CA 1
ATOM 792 C C . SER A 1 99 ? 48.670 23.648 -7.052 1.00 41.03 99 SER A C 1
ATOM 794 O O . SER A 1 99 ? 48.478 24.850 -6.846 1.00 41.03 99 SER A O 1
ATOM 796 N N . PRO A 1 100 ? 49.905 23.100 -6.911 1.00 40.66 100 PRO A N 1
ATOM 797 C CA . PRO A 1 100 ? 50.918 23.342 -7.960 1.00 40.66 100 PRO A CA 1
ATOM 798 C C . PRO A 1 100 ? 51.964 22.217 -8.215 1.00 40.66 100 PRO A C 1
ATOM 800 O O . PRO A 1 100 ? 52.103 21.251 -7.472 1.00 40.66 100 PRO A O 1
ATOM 803 N N . GLU A 1 101 ? 52.697 22.409 -9.318 1.00 35.34 101 GLU A N 1
ATOM 804 C CA . GLU A 1 101 ? 53.643 21.554 -10.065 1.00 35.34 101 GLU A CA 1
ATOM 805 C C . GLU A 1 101 ? 54.960 21.096 -9.386 1.00 35.34 101 GLU A C 1
ATOM 807 O O . GLU A 1 101 ? 55.502 21.769 -8.512 1.00 35.34 101 GLU A O 1
ATOM 812 N N . GLY A 1 102 ? 55.564 20.022 -9.939 1.00 27.94 102 GLY A N 1
ATOM 813 C CA . GLY A 1 102 ? 56.988 19.656 -9.772 1.00 27.94 102 GLY A CA 1
ATOM 814 C C . GLY A 1 102 ? 57.454 18.389 -10.539 1.00 27.94 102 GLY A C 1
ATOM 815 O O . GLY A 1 102 ? 57.287 17.277 -10.058 1.00 27.94 102 GLY A O 1
ATOM 816 N N . ARG A 1 103 ? 58.048 18.582 -11.728 1.00 30.95 103 ARG A N 1
ATOM 817 C CA . ARG A 1 103 ? 58.678 17.664 -12.741 1.00 30.95 103 ARG A CA 1
ATOM 818 C C . ARG A 1 103 ? 60.099 17.126 -12.313 1.00 30.95 103 ARG A C 1
ATOM 820 O O . ARG A 1 103 ? 60.533 17.660 -11.294 1.00 30.95 103 ARG A O 1
ATOM 827 N N . PRO A 1 104 ? 60.922 16.246 -13.007 1.00 40.38 104 PRO A N 1
ATOM 828 C CA . PRO A 1 104 ? 60.843 15.412 -14.264 1.00 40.38 104 PRO A CA 1
ATOM 829 C C . PRO A 1 104 ? 61.278 13.895 -14.236 1.00 40.38 104 PRO A C 1
ATOM 831 O O . PRO A 1 104 ? 62.135 13.499 -13.458 1.00 40.38 104 PRO A O 1
ATOM 834 N N . GLU A 1 105 ? 60.738 13.107 -15.195 1.00 34.12 105 GLU A N 1
ATOM 835 C CA . GLU A 1 105 ? 61.308 12.169 -16.232 1.00 34.12 105 GLU A CA 1
ATOM 836 C C . GLU A 1 105 ? 62.812 11.731 -16.220 1.00 34.12 105 GLU A C 1
ATOM 838 O O . GLU A 1 105 ? 63.651 12.567 -15.872 1.00 34.12 105 GLU A O 1
ATOM 843 N N . PRO A 1 106 ? 63.219 10.516 -16.724 1.00 39.94 106 PRO A N 1
ATOM 844 C CA . PRO A 1 106 ? 63.124 10.188 -18.173 1.00 39.94 106 PRO A CA 1
ATOM 845 C C . PRO A 1 106 ? 63.031 8.715 -18.672 1.00 39.94 106 PRO A C 1
ATOM 847 O O . PRO A 1 106 ? 63.588 7.785 -18.093 1.00 39.94 106 PRO A O 1
ATOM 850 N N . GLY A 1 107 ? 62.501 8.585 -19.903 1.00 27.19 107 GLY A N 1
ATOM 851 C CA . GLY A 1 107 ? 62.883 7.600 -20.942 1.00 27.19 107 GLY A CA 1
ATOM 852 C C . GLY A 1 107 ? 61.733 6.677 -21.378 1.00 27.19 107 GLY A C 1
ATOM 853 O O . GLY A 1 107 ? 61.144 6.013 -20.543 1.00 27.19 107 GLY A O 1
ATOM 854 N N . GLY A 1 108 ? 61.321 6.515 -22.638 1.00 25.45 108 GLY A N 1
ATOM 855 C CA . GLY A 1 108 ? 61.809 6.942 -23.947 1.00 25.45 108 GLY A CA 1
ATOM 856 C C . GLY A 1 108 ? 61.540 5.816 -24.961 1.00 25.45 108 GLY A C 1
ATOM 857 O O . GLY A 1 108 ? 62.239 4.815 -24.910 1.00 25.45 108 GLY A O 1
ATOM 858 N N . ALA A 1 109 ? 60.551 5.960 -25.856 1.00 28.44 109 ALA A N 1
ATOM 859 C CA . ALA A 1 109 ? 60.491 5.329 -27.189 1.00 28.44 109 ALA A CA 1
ATOM 860 C C . ALA A 1 109 ? 59.258 5.828 -27.971 1.00 28.44 109 ALA A C 1
ATOM 862 O O . ALA A 1 109 ? 58.153 5.897 -27.444 1.00 28.44 109 ALA A O 1
ATOM 863 N N . SER A 1 110 ? 59.497 6.202 -29.227 1.00 27.84 110 SER A N 1
ATOM 864 C CA . SER A 1 110 ? 58.597 6.883 -30.164 1.00 27.84 110 SER A CA 1
ATOM 865 C C . SER A 1 110 ? 57.755 5.913 -31.007 1.00 27.84 110 SER A C 1
ATOM 867 O O . SER A 1 110 ? 58.242 4.846 -31.379 1.00 27.84 110 SER A O 1
ATOM 869 N N . GLY A 1 111 ? 56.541 6.341 -31.373 1.00 27.69 111 GLY A N 1
ATOM 870 C CA . GLY A 1 111 ? 55.708 5.778 -32.441 1.00 27.69 111 GLY A CA 1
ATOM 871 C C . GLY A 1 111 ? 54.357 6.507 -32.567 1.00 27.69 111 GLY A C 1
ATOM 872 O O . GLY A 1 111 ? 53.449 6.238 -31.789 1.00 27.69 111 GLY A O 1
ATOM 873 N N . GLN A 1 112 ? 54.236 7.439 -33.522 1.00 28.12 112 GLN A N 1
ATOM 874 C CA . GLN A 1 112 ? 52.976 8.016 -34.057 1.00 28.12 112 GLN A CA 1
ATOM 875 C C . GLN A 1 112 ? 52.664 7.295 -35.397 1.00 28.12 112 GLN A C 1
ATOM 877 O O . GLN A 1 112 ? 53.592 6.738 -35.976 1.00 28.12 112 GLN A O 1
ATOM 882 N N . GLU A 1 113 ? 51.445 7.163 -35.938 1.00 26.45 113 GLU A N 1
ATOM 883 C CA . GLU A 1 113 ? 50.310 8.096 -36.113 1.00 26.45 113 GLU A CA 1
ATOM 884 C C . GLU A 1 113 ? 48.932 7.361 -36.117 1.00 26.45 113 GLU A C 1
ATOM 886 O O . GLU A 1 113 ? 48.873 6.158 -36.369 1.00 26.45 113 GLU A O 1
ATOM 891 N N . GLY A 1 114 ? 47.830 8.085 -35.829 1.00 27.28 114 GLY A N 1
ATOM 892 C CA . GLY A 1 114 ? 46.415 7.620 -35.836 1.00 27.28 114 GLY A CA 1
ATOM 893 C C . GLY A 1 114 ? 45.685 7.842 -37.183 1.00 27.28 114 GLY A C 1
ATOM 894 O O . GLY A 1 114 ? 46.366 7.801 -38.206 1.00 27.28 114 GLY A O 1
ATOM 895 N N . PRO A 1 115 ? 44.360 8.155 -37.245 1.00 40.50 115 PRO A N 1
ATOM 896 C CA . PRO A 1 115 ? 43.326 8.227 -36.191 1.00 40.50 115 PRO A CA 1
ATOM 897 C C . PRO A 1 115 ? 41.992 7.496 -36.545 1.00 40.50 115 PRO A C 1
ATOM 899 O O . PRO A 1 115 ? 41.770 7.126 -37.687 1.00 40.50 115 PRO A O 1
ATOM 902 N N . GLU A 1 116 ? 41.081 7.308 -35.580 1.00 26.80 116 GLU A N 1
ATOM 903 C CA . GLU A 1 116 ? 39.687 7.815 -35.632 1.00 26.80 116 GLU A CA 1
ATOM 904 C C . GLU A 1 116 ? 38.856 7.348 -34.418 1.00 26.80 116 GLU A C 1
ATOM 906 O O . GLU A 1 116 ? 38.834 6.190 -34.010 1.00 26.80 116 GLU A O 1
ATOM 911 N N . THR A 1 117 ? 38.210 8.335 -33.810 1.00 29.31 117 THR A N 1
ATOM 912 C CA . THR A 1 117 ? 37.459 8.338 -32.554 1.00 29.31 117 THR A CA 1
ATOM 913 C C . THR A 1 117 ? 35.966 8.141 -32.787 1.00 29.31 117 THR A C 1
ATOM 915 O O . THR A 1 117 ? 35.430 8.774 -33.691 1.00 29.31 117 THR A O 1
ATOM 918 N N . GLN A 1 118 ? 35.264 7.459 -31.877 1.00 31.06 118 GLN A N 1
ATOM 919 C CA . GLN A 1 118 ? 33.924 7.889 -31.452 1.00 31.06 118 GLN A CA 1
ATOM 920 C C . GLN A 1 118 ? 33.599 7.345 -30.055 1.00 31.06 118 GLN A C 1
ATOM 922 O O . GLN A 1 118 ? 33.671 6.147 -29.793 1.00 31.06 118 GLN A O 1
ATOM 927 N N . GLY A 1 119 ? 33.351 8.284 -29.141 1.00 27.95 119 GLY A N 1
ATOM 928 C CA . GLY A 1 119 ? 33.297 8.078 -27.702 1.00 27.95 119 GLY A CA 1
ATOM 929 C C . GLY A 1 119 ? 31.985 7.489 -27.199 1.00 27.95 119 GLY A C 1
ATOM 930 O O . GLY A 1 119 ? 30.898 7.819 -27.669 1.00 27.95 119 GLY A O 1
ATOM 931 N N . VAL A 1 120 ? 32.118 6.656 -26.172 1.00 33.84 120 VAL A N 1
ATOM 932 C CA . VAL A 1 120 ? 31.030 6.291 -25.270 1.00 33.84 120 VAL A CA 1
ATOM 933 C C . VAL A 1 120 ? 30.861 7.457 -24.300 1.00 33.84 120 VAL A C 1
ATOM 935 O O . VAL A 1 120 ? 31.604 7.593 -23.332 1.00 33.84 120 VAL A O 1
ATOM 938 N N . GLY A 1 121 ? 29.937 8.356 -24.635 1.00 30.50 121 GLY A N 1
ATOM 939 C CA . GLY A 1 121 ? 29.421 9.358 -23.714 1.00 30.50 121 GLY A CA 1
ATOM 940 C C . GLY A 1 121 ? 28.412 8.697 -22.785 1.00 30.50 121 GLY A C 1
ATOM 941 O O . GLY A 1 121 ? 27.390 8.188 -23.240 1.00 30.50 121 GLY A O 1
ATOM 942 N N . ASP A 1 122 ? 28.747 8.687 -21.503 1.00 31.98 122 ASP A N 1
ATOM 943 C CA . ASP A 1 122 ? 27.909 8.268 -20.387 1.00 31.98 122 ASP A CA 1
ATOM 944 C C . ASP A 1 122 ? 26.622 9.113 -20.381 1.00 31.98 122 ASP A C 1
ATOM 946 O O . ASP A 1 122 ? 26.648 10.327 -20.157 1.00 31.98 122 ASP A O 1
ATOM 950 N N . ALA A 1 123 ? 25.496 8.497 -20.744 1.00 35.41 123 ALA A N 1
ATOM 951 C CA . ALA A 1 123 ? 24.200 9.157 -20.740 1.00 35.41 123 ALA A CA 1
ATOM 952 C C . ALA A 1 123 ? 23.696 9.218 -19.295 1.00 35.41 123 ALA A C 1
ATOM 954 O O . ALA A 1 123 ? 23.077 8.281 -18.791 1.00 35.41 123 ALA A O 1
ATOM 955 N N . SER A 1 124 ? 24.000 10.344 -18.651 1.00 38.62 124 SER A N 1
ATOM 956 C CA . SER A 1 124 ? 23.418 10.797 -17.388 1.00 38.62 124 SER A CA 1
ATOM 957 C C . SER A 1 124 ? 21.902 10.515 -17.342 1.00 38.62 124 SER A C 1
ATOM 959 O O . SER A 1 124 ? 21.195 10.923 -18.272 1.00 38.62 124 SER A O 1
ATOM 961 N N . PRO A 1 125 ? 21.371 9.816 -16.317 1.00 46.88 125 PRO A N 1
ATOM 962 C CA . PRO A 1 125 ? 19.942 9.549 -16.213 1.00 46.88 125 PRO A CA 1
ATOM 963 C C . PRO A 1 125 ? 19.185 10.845 -15.912 1.00 46.88 125 PRO A C 1
ATOM 965 O O . PRO A 1 125 ? 19.271 11.406 -14.825 1.00 46.88 125 PRO A O 1
ATOM 968 N N . ASP A 1 126 ? 18.455 11.299 -16.922 1.00 43.19 126 ASP A N 1
ATOM 969 C CA . ASP A 1 126 ? 17.671 12.528 -16.949 1.00 43.19 126 ASP A CA 1
ATOM 970 C C . ASP A 1 126 ? 16.582 12.566 -15.852 1.00 43.19 126 ASP A C 1
ATOM 972 O O . ASP A 1 126 ? 15.851 11.592 -15.629 1.00 43.19 126 ASP A O 1
ATOM 976 N N . ASP A 1 127 ? 16.412 13.745 -15.243 1.00 46.50 127 ASP A N 1
ATOM 977 C CA . ASP A 1 127 ? 15.501 14.147 -14.144 1.00 46.50 127 ASP A CA 1
ATOM 978 C C . ASP A 1 127 ? 13.991 14.026 -14.505 1.00 46.50 127 ASP A C 1
ATOM 980 O O . ASP A 1 127 ? 13.076 14.515 -13.838 1.00 46.50 127 ASP A O 1
ATOM 984 N N . SER A 1 128 ? 13.690 13.360 -15.621 1.00 38.31 128 SER A N 1
ATOM 985 C CA . SER A 1 128 ? 12.345 13.209 -16.180 1.00 38.31 128 SER A CA 1
ATOM 986 C C . SER A 1 128 ? 11.614 11.946 -15.713 1.00 38.31 128 SER A C 1
ATOM 988 O O . SER A 1 128 ? 10.400 11.845 -15.898 1.00 38.31 128 SER A O 1
ATOM 990 N N . PHE A 1 129 ? 12.298 10.996 -15.062 1.00 47.34 129 PHE A N 1
ATOM 991 C CA . PHE A 1 129 ? 11.670 9.756 -14.575 1.00 47.34 129 PHE A CA 1
ATOM 992 C C . PHE A 1 129 ? 10.626 10.002 -13.466 1.00 47.34 129 PHE A C 1
ATOM 994 O O . PHE A 1 129 ? 9.683 9.228 -13.303 1.00 47.34 129 PHE A O 1
ATOM 1001 N N . ALA A 1 130 ? 10.742 11.109 -12.727 1.00 41.34 130 ALA A N 1
ATOM 1002 C CA . ALA A 1 130 ? 9.966 11.340 -11.510 1.00 41.34 130 ALA A CA 1
ATOM 1003 C C . ALA A 1 130 ? 8.543 11.902 -11.723 1.00 41.34 130 ALA A C 1
ATOM 1005 O O . ALA A 1 130 ? 7.762 11.941 -10.774 1.00 41.34 130 ALA A O 1
ATOM 1006 N N . LYS A 1 131 ? 8.167 12.347 -12.933 1.00 37.75 131 LYS A N 1
ATOM 1007 C CA . LYS A 1 131 ? 6.960 13.190 -13.110 1.00 37.75 131 LYS A CA 1
ATOM 1008 C C . LYS A 1 131 ? 5.723 12.501 -13.692 1.00 37.75 131 LYS A C 1
ATOM 1010 O O . LYS A 1 131 ? 4.693 13.156 -13.828 1.00 37.75 131 LYS A O 1
ATOM 1015 N N . HIS A 1 132 ? 5.760 11.203 -14.006 1.00 42.84 132 HIS A N 1
ATOM 1016 C CA . HIS A 1 132 ? 4.615 10.542 -14.654 1.00 42.84 132 HIS A CA 1
ATOM 1017 C C . HIS A 1 132 ? 4.303 9.137 -14.124 1.00 42.84 132 HIS A C 1
ATOM 1019 O O . HIS A 1 132 ? 4.058 8.213 -14.890 1.00 42.84 132 HIS A O 1
ATOM 1025 N N . SER A 1 133 ? 4.270 8.964 -12.803 1.00 37.59 133 SER A N 1
ATOM 1026 C CA . SER A 1 133 ? 3.621 7.793 -12.200 1.00 37.59 133 SER A CA 1
ATOM 1027 C C . SER A 1 133 ? 2.354 8.237 -11.475 1.00 37.59 133 SER A C 1
ATOM 1029 O O . SER A 1 133 ? 2.305 8.343 -10.254 1.00 37.59 133 SER A O 1
ATOM 1031 N N . CYS A 1 134 ? 1.316 8.575 -12.244 1.00 40.09 134 CYS A N 1
ATOM 1032 C CA . CYS A 1 134 ? -0.018 8.774 -11.688 1.00 40.09 134 CYS A CA 1
ATOM 1033 C C . CYS A 1 134 ? -0.732 7.421 -11.669 1.00 40.09 134 CYS A C 1
ATOM 1035 O O . CYS A 1 134 ? -1.402 7.046 -12.628 1.00 40.09 134 CYS A O 1
ATOM 1037 N N . VAL A 1 135 ? -0.600 6.670 -10.575 1.00 37.12 135 VAL A N 1
ATOM 1038 C CA . VAL A 1 135 ? -1.543 5.580 -10.301 1.00 37.12 135 VAL A CA 1
ATOM 1039 C C . VAL A 1 135 ? -2.774 6.217 -9.663 1.00 37.12 135 VAL A C 1
ATOM 1041 O O . VAL A 1 135 ? -2.838 6.391 -8.450 1.00 37.12 135 VAL A O 1
ATOM 1044 N N . ARG A 1 136 ? -3.763 6.603 -10.476 1.00 38.28 136 ARG A N 1
ATOM 1045 C CA . ARG A 1 136 ? -5.107 6.877 -9.949 1.00 38.28 136 ARG A CA 1
ATOM 1046 C C . ARG A 1 136 ? -5.754 5.540 -9.599 1.00 38.28 136 ARG A C 1
ATOM 1048 O O . ARG A 1 136 ? -6.183 4.807 -10.486 1.00 38.28 136 ARG A O 1
ATOM 1055 N N . ALA A 1 137 ? -5.800 5.214 -8.311 1.00 38.72 137 ALA A N 1
ATOM 1056 C CA . ALA A 1 137 ? -6.666 4.157 -7.813 1.00 38.72 137 ALA A CA 1
ATOM 1057 C C . ALA A 1 137 ? -8.090 4.717 -7.712 1.00 38.72 137 ALA A C 1
ATOM 1059 O O . ALA A 1 137 ? -8.355 5.605 -6.905 1.00 38.72 137 ALA A O 1
ATOM 1060 N N . TYR A 1 138 ? -8.994 4.223 -8.552 1.00 37.47 138 TYR A N 1
ATOM 1061 C CA . TYR A 1 138 ? -10.425 4.434 -8.372 1.00 37.47 138 TYR A CA 1
ATOM 1062 C C . TYR A 1 138 ? -10.937 3.297 -7.485 1.00 37.47 138 TYR A C 1
ATOM 1064 O O . TYR A 1 138 ? -10.920 2.140 -7.903 1.00 37.47 138 TYR A O 1
ATOM 1072 N N . PHE A 1 139 ? -11.339 3.609 -6.254 1.00 36.53 139 PHE A N 1
ATOM 1073 C CA . PHE A 1 139 ? -12.179 2.713 -5.466 1.00 36.53 139 PHE A CA 1
ATOM 1074 C C . PHE A 1 139 ? -13.616 2.967 -5.910 1.00 36.53 139 PHE A C 1
ATOM 1076 O O . PHE A 1 139 ? -14.155 4.053 -5.710 1.00 36.53 139 PHE A O 1
ATOM 1083 N N . SER A 1 140 ? -14.197 2.004 -6.616 1.00 33.41 140 SER A N 1
ATOM 1084 C CA . SER A 1 140 ? -15.630 1.988 -6.880 1.00 33.41 140 SER A CA 1
ATOM 1085 C C . SER A 1 140 ? -16.250 1.049 -5.859 1.00 33.41 140 SER A C 1
ATOM 1087 O O . SER A 1 140 ? -16.093 -0.164 -5.981 1.00 33.41 140 SER A O 1
ATOM 1089 N N . ASP A 1 141 ? -16.906 1.613 -4.848 1.00 30.69 141 ASP A N 1
ATOM 1090 C CA . ASP A 1 141 ? -17.794 0.851 -3.974 1.00 30.69 141 ASP A CA 1
ATOM 1091 C C . ASP A 1 141 ? -18.969 0.361 -4.826 1.00 30.69 141 ASP A C 1
ATOM 1093 O O . ASP A 1 141 ? -19.740 1.159 -5.366 1.00 30.69 141 ASP A O 1
ATOM 1097 N N . LEU A 1 142 ? -19.072 -0.954 -5.006 1.00 37.16 142 LEU A N 1
ATOM 1098 C CA . LEU A 1 142 ? -20.273 -1.587 -5.536 1.00 37.16 142 LEU A CA 1
ATOM 1099 C C . LEU A 1 142 ? -20.971 -2.243 -4.341 1.00 37.16 142 LEU A C 1
ATOM 1101 O O . LEU A 1 142 ? -20.437 -3.197 -3.777 1.00 37.16 142 LEU A O 1
ATOM 1105 N N . HIS A 1 143 ? -22.095 -1.650 -3.928 1.00 33.97 143 HIS A N 1
ATOM 1106 C CA . HIS A 1 143 ? -22.986 -2.170 -2.887 1.00 33.97 143 HIS A CA 1
ATOM 1107 C C . HIS A 1 143 ? -23.614 -3.509 -3.283 1.00 33.97 143 HIS A C 1
ATOM 1109 O O . HIS A 1 143 ? -23.933 -3.674 -4.485 1.00 33.97 143 HIS A O 1
#

Foldseek 3Di:
DDPCVVVVCVVDDDDDFDWDWDDADDDPPCGVVVRVCCVPPNPPVVVVVVVVVCVVCCVVPVPDDPVNVVVVVVVVVVVVVVVVVVVPPPDDDDDDDDDDDDDDDDDDDDDDDDDDDDDDDDPDDDPPPPPDPPGPTDGDDDD

Radius of gyration: 28.52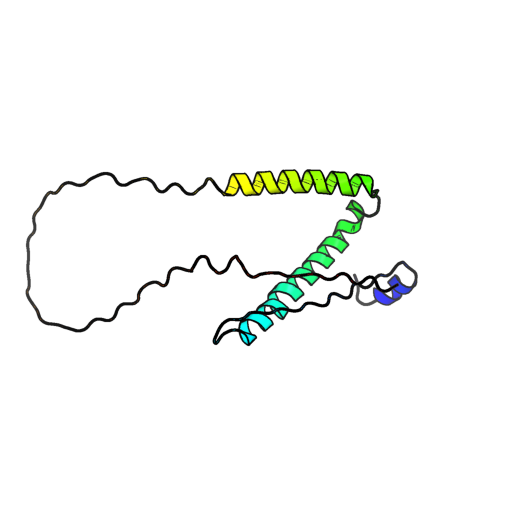 Å; chains: 1; bounding box: 86×49×53 Å

Sequence (143 aa):
LGDDWLDVAAGGPLMCAYKLCKVEFRYWGMQSKIEQFIHDVGLRKVMLRAHRQAWCWQDEWTDLTMEDIRQLEEETARMLAQKMAKCGDAEEPPAAGPSPEGRPEPGGASGQEGPETQGVGDASPDDSFAKHSCVRAYFSDLH

InterPro domains:
  IPR001666 Phosphatidylinositol tr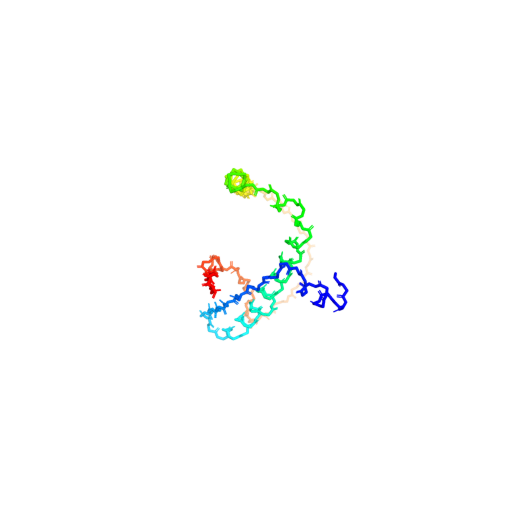ansfer protein [PR00391] (25-40)
  IPR001666 Phosphatidylinositol transfer protein [PR00391] (46-65)
  IPR001666 Phosphatidylinositol transfer protein [PTHR10658] (1-99)
  IPR023393 START-like domain superfamily [G3DSA:3.30.530.20] (1-92)
  IPR055261 Phosphatidylinositol transfer protein, N-terminal [PF02121] (2-77)

Organism: NCBI:txid2861861

pLDDT: mean 70.35, std 27.3, range [25.45, 97.81]